Protein AF-A0A4U5LX31-F1 (afdb_monomer_lite)

Sequence (157 aa):
MHAGGFCPSDAVPIADVCCDRLRMCPWQRSDLYERFKREMSEDFIFRFDNNEELGIEAGYADLERRLNQNGKSLSNFGMALPTRSLEEITGDSEVINETEERRLGEEMSALLNSEQKLVVDEILEQLESGDTPQARCHFIDGLMGPEDPEKRSFTER

Foldseek 3Di:
DDDDDDDDPDDPDPLVVPCVPPVDRPPCPVVVVVVVLCVLLVVQCVVVVNPSVLSSLLSLLVVQVVQVVVVHGCVVVVDDHRPDHNCVSCPVVPPDPPVVVVVVVVVVLVVDDPVRNVVVVVVVVVVVVPPDPDDDDDDDDDDPDDPDPVPPDDDDD

pLDDT: mean 72.54, std 21.48, range [29.45, 96.75]

Secondary structure (DSSP, 8-state):
--------S----TTHHHHHHHS--TT-HHHHHHHHHHHHTHHHHHHTTT-HHHHHHHHHHHHHHHHHHTT--GGGGTPPPPSS-HHHHHGGGG---HHHHHHHHHHHHHT--HHHHHHHHHHHHHHHH---SS---------SSPPPGGG------

Structure (mmCIF, N/CA/C/O backbone):
data_AF-A0A4U5LX31-F1
#
_entry.id   AF-A0A4U5LX31-F1
#
loop_
_atom_site.group_PDB
_atom_site.id
_atom_site.type_symbol
_atom_site.label_atom_id
_atom_site.label_alt_id
_atom_site.label_comp_id
_atom_site.label_asym_id
_atom_site.label_entity_id
_atom_site.label_seq_id
_atom_site.pdbx_PDB_ins_code
_atom_site.Cartn_x
_atom_site.Cartn_y
_atom_site.Cartn_z
_atom_site.occupancy
_atom_site.B_iso_or_equiv
_atom_site.auth_seq_id
_atom_site.auth_comp_id
_atom_site.auth_asym_id
_atom_site.auth_atom_id
_atom_site.pdbx_PDB_model_num
ATOM 1 N N . MET A 1 1 ? -53.106 -28.215 -37.693 1.00 39.16 1 MET A N 1
ATOM 2 C CA . MET A 1 1 ? -52.322 -27.810 -36.510 1.00 39.16 1 MET A CA 1
ATOM 3 C C . MET A 1 1 ? -51.236 -26.853 -36.966 1.00 39.16 1 MET A C 1
ATOM 5 O O . MET A 1 1 ? -50.351 -27.301 -37.671 1.00 39.16 1 MET A O 1
ATOM 9 N N 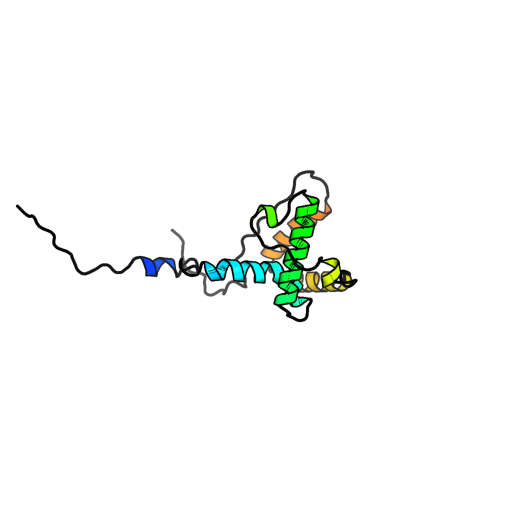. HIS A 1 2 ? -51.370 -25.566 -36.645 1.00 33.09 2 HIS A N 1
ATOM 10 C CA . HIS A 1 2 ? -50.318 -24.663 -36.150 1.00 33.09 2 HIS A CA 1
ATOM 11 C C . HIS A 1 2 ? -50.852 -23.225 -36.177 1.00 33.09 2 HIS A C 1
ATOM 13 O O . HIS A 1 2 ? -51.081 -22.640 -37.232 1.00 33.09 2 HIS A O 1
ATOM 19 N N . ALA A 1 3 ? -51.101 -22.718 -34.967 1.00 34.19 3 ALA A N 1
ATOM 20 C CA . ALA A 1 3 ? -51.071 -21.302 -34.620 1.00 34.19 3 ALA A CA 1
ATOM 21 C C . ALA A 1 3 ? -49.686 -20.740 -35.013 1.00 34.19 3 ALA A C 1
ATOM 23 O O . ALA A 1 3 ? -48.706 -21.475 -34.963 1.00 34.19 3 ALA A O 1
ATOM 24 N N . GLY A 1 4 ? -49.537 -19.522 -35.529 1.00 31.69 4 GLY A N 1
ATOM 25 C CA . GLY A 1 4 ? -49.918 -18.263 -34.894 1.00 31.69 4 GLY A CA 1
ATOM 26 C C . GLY A 1 4 ? -48.701 -17.740 -34.122 1.00 31.69 4 GLY A C 1
ATOM 27 O O . GLY A 1 4 ? -48.302 -18.358 -33.143 1.00 31.69 4 GLY A O 1
ATOM 28 N N . GLY A 1 5 ? -48.096 -16.638 -34.575 1.00 29.45 5 GLY A N 1
ATOM 29 C CA . GLY A 1 5 ? -46.928 -16.051 -33.911 1.00 29.45 5 GLY A CA 1
ATOM 30 C C . GLY A 1 5 ? -46.309 -14.890 -34.682 1.00 29.45 5 GLY A C 1
ATOM 31 O O . GLY A 1 5 ? -45.289 -15.043 -35.339 1.00 29.45 5 GLY A O 1
ATOM 32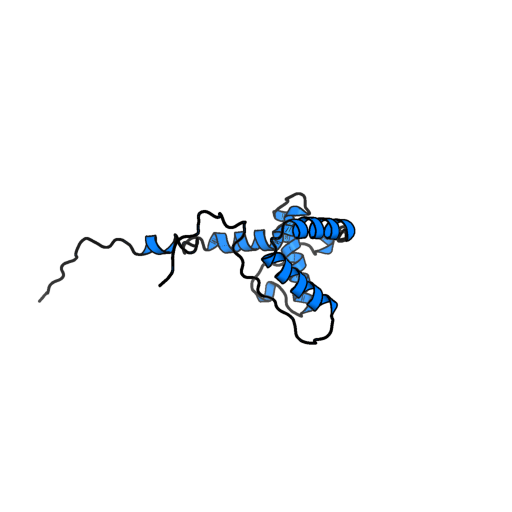 N N . PHE A 1 6 ? -46.980 -13.745 -34.619 1.00 33.84 6 PHE A N 1
ATOM 33 C CA . PHE A 1 6 ? -46.530 -12.424 -35.056 1.00 33.84 6 PHE A CA 1
ATOM 34 C C . PHE A 1 6 ? -45.294 -12.011 -34.224 1.00 33.84 6 PHE A C 1
ATOM 36 O O . PHE A 1 6 ? -45.401 -11.938 -33.002 1.00 33.84 6 PHE A O 1
ATOM 43 N N . CYS A 1 7 ? -44.145 -11.733 -34.846 1.00 31.78 7 CYS A N 1
ATOM 44 C CA . CYS A 1 7 ? -43.029 -11.047 -34.180 1.00 31.78 7 CYS A CA 1
ATOM 45 C C . CYS A 1 7 ? -43.071 -9.565 -34.572 1.00 31.78 7 CYS A C 1
ATOM 47 O O . CYS A 1 7 ? -42.863 -9.267 -35.750 1.00 31.78 7 CYS A O 1
ATOM 49 N N . PRO A 1 8 ? -43.340 -8.632 -33.642 1.00 37.81 8 PRO A N 1
ATOM 50 C CA . PRO A 1 8 ? -43.194 -7.217 -33.924 1.00 37.81 8 PRO A CA 1
ATOM 51 C C . PRO A 1 8 ? -41.704 -6.860 -33.937 1.00 37.81 8 PRO A C 1
ATOM 53 O O . PRO A 1 8 ? -40.958 -7.153 -33.001 1.00 37.81 8 PRO A O 1
ATOM 56 N N . SER A 1 9 ? -41.279 -6.243 -35.034 1.00 46.22 9 SER A N 1
ATOM 57 C CA . SER A 1 9 ? -40.098 -5.389 -35.091 1.00 46.22 9 SER A CA 1
ATOM 58 C C . SER A 1 9 ? -40.330 -4.239 -34.117 1.00 46.22 9 SER A C 1
ATOM 60 O O . SER A 1 9 ? -41.276 -3.499 -34.339 1.00 46.22 9 SER A O 1
ATOM 62 N N . ASP A 1 10 ? -39.582 -4.202 -33.013 1.00 41.62 10 ASP A N 1
ATOM 63 C CA . ASP A 1 10 ? -39.262 -3.032 -32.170 1.00 41.62 10 ASP A CA 1
ATOM 64 C C . ASP A 1 10 ? -38.866 -3.526 -30.770 1.00 41.62 10 ASP A C 1
ATOM 66 O O . ASP A 1 10 ? -39.629 -3.486 -29.807 1.00 41.62 10 ASP A O 1
ATOM 70 N N . ALA A 1 11 ? -37.638 -4.028 -30.659 1.00 36.84 11 ALA A N 1
ATOM 71 C CA . ALA A 1 11 ? -36.974 -4.209 -29.378 1.00 36.84 11 ALA A CA 1
ATOM 72 C C . ALA A 1 11 ? -35.673 -3.410 -29.429 1.00 36.84 11 ALA A C 1
ATOM 74 O O . ALA A 1 11 ? -34.634 -3.910 -29.856 1.00 36.84 11 ALA A O 1
ATOM 75 N N . VAL A 1 12 ? -35.748 -2.141 -29.025 1.00 44.25 12 VAL A N 1
ATOM 76 C CA . VAL A 1 12 ? -34.560 -1.403 -28.588 1.00 44.25 12 VAL A CA 1
ATOM 77 C C . VAL A 1 12 ? -33.981 -2.200 -27.416 1.00 44.25 12 VAL A C 1
ATOM 79 O O . VAL A 1 12 ? -34.715 -2.463 -26.456 1.00 44.25 12 VAL A O 1
ATOM 82 N N . PRO A 1 13 ? -32.725 -2.671 -27.476 1.00 38.88 13 PRO A N 1
ATOM 83 C CA . PRO A 1 13 ? -32.188 -3.471 -26.396 1.00 38.88 13 PRO A CA 1
ATOM 84 C C . PRO A 1 13 ? -32.053 -2.579 -25.160 1.00 38.88 13 PRO A C 1
ATOM 86 O O . PRO A 1 13 ? -31.338 -1.583 -25.156 1.00 38.88 13 PRO A O 1
ATOM 89 N N . ILE A 1 14 ? -32.711 -2.995 -24.078 1.00 42.09 14 ILE A N 1
ATOM 90 C CA . ILE A 1 14 ? -32.654 -2.415 -22.722 1.00 42.09 14 ILE A CA 1
ATOM 91 C C . ILE A 1 14 ? -31.203 -2.347 -22.176 1.00 42.09 14 ILE A C 1
ATOM 93 O O . ILE A 1 14 ? -30.949 -1.761 -21.128 1.00 42.09 14 ILE A O 1
ATOM 97 N N . ALA A 1 15 ? -30.228 -2.900 -22.903 1.00 40.16 15 ALA A N 1
ATOM 98 C CA . ALA A 1 15 ? -28.809 -2.862 -22.581 1.00 40.16 15 ALA A CA 1
ATOM 99 C C . ALA A 1 15 ? -28.195 -1.448 -22.594 1.00 40.16 15 ALA A C 1
ATOM 101 O O . ALA A 1 15 ? -27.259 -1.217 -21.832 1.00 40.16 15 ALA A O 1
ATOM 102 N N . ASP A 1 16 ? -28.724 -0.502 -23.379 1.00 37.94 16 ASP A N 1
ATOM 103 C CA . ASP A 1 16 ? -28.123 0.841 -23.480 1.00 37.94 16 ASP A CA 1
ATOM 104 C C . ASP A 1 16 ? -28.423 1.743 -22.273 1.00 37.94 16 ASP A C 1
ATOM 106 O O . ASP A 1 16 ? -27.647 2.638 -21.958 1.00 37.94 16 ASP A O 1
ATOM 110 N N . VAL A 1 17 ? -29.506 1.494 -21.530 1.00 43.25 17 VAL A N 1
ATOM 111 C CA . VAL A 1 17 ? -29.942 2.413 -20.458 1.00 43.25 17 VAL A CA 1
ATOM 112 C C . VAL A 1 17 ? -29.153 2.212 -19.154 1.00 43.25 17 VAL A C 1
ATOM 114 O O . VAL A 1 17 ? -29.119 3.096 -18.298 1.00 43.25 17 VAL A O 1
ATOM 117 N N . CYS A 1 18 ? -28.476 1.073 -18.981 1.00 37.50 18 CYS A N 1
ATOM 118 C CA . CYS A 1 18 ? -27.755 0.769 -17.741 1.00 37.50 18 CYS A CA 1
ATOM 119 C C . CYS A 1 18 ? -26.270 1.173 -17.739 1.00 37.50 18 CYS A C 1
ATOM 121 O O . CYS A 1 18 ? -25.712 1.308 -16.648 1.00 37.50 18 CYS A O 1
ATOM 123 N N . CYS A 1 19 ? -25.623 1.398 -18.892 1.00 42.78 19 CYS A N 1
ATOM 124 C CA . CYS A 1 19 ? -24.197 1.772 -18.897 1.00 42.78 19 CYS A CA 1
ATOM 125 C C . CYS A 1 19 ? -23.960 3.220 -18.408 1.00 42.78 19 CYS A C 1
ATOM 127 O O . CYS A 1 19 ? -22.909 3.490 -17.825 1.00 42.78 19 CYS A O 1
ATOM 129 N N . ASP A 1 20 ? -24.949 4.117 -18.513 1.00 41.72 20 ASP A N 1
ATOM 130 C CA . ASP A 1 20 ? -24.769 5.541 -18.182 1.00 41.72 20 ASP A CA 1
ATOM 131 C C . ASP A 1 20 ? -24.763 5.863 -16.679 1.00 41.72 20 ASP A C 1
ATOM 133 O O . ASP A 1 20 ? -24.202 6.880 -16.272 1.00 41.72 20 ASP A O 1
ATOM 137 N N . ARG A 1 21 ? -25.345 5.008 -15.823 1.00 42.53 21 ARG A N 1
ATOM 138 C CA . ARG A 1 21 ? -25.517 5.332 -14.390 1.00 42.53 21 ARG A CA 1
ATOM 139 C C . ARG A 1 21 ? -24.526 4.653 -13.443 1.00 42.53 21 ARG A C 1
ATOM 141 O O . ARG A 1 21 ? -24.418 5.078 -12.299 1.00 42.53 21 ARG A O 1
ATOM 148 N N . LEU A 1 22 ? -23.792 3.637 -13.905 1.00 43.53 22 LEU A N 1
ATOM 149 C CA . LEU A 1 22 ? -22.819 2.895 -13.085 1.00 43.53 22 LEU A CA 1
ATOM 150 C C . LEU A 1 22 ? -21.420 2.757 -13.712 1.00 43.53 22 LEU A C 1
ATOM 152 O O . LEU A 1 22 ? -20.566 2.128 -13.097 1.00 43.53 22 LEU A O 1
ATOM 156 N N . ARG A 1 23 ? -21.147 3.322 -14.903 1.00 45.12 23 ARG A N 1
ATOM 157 C CA . ARG A 1 23 ? -19.848 3.177 -15.612 1.00 45.12 23 ARG A CA 1
ATOM 158 C C . ARG A 1 23 ? -19.321 1.727 -15.664 1.00 45.12 23 ARG A C 1
ATOM 160 O O . ARG A 1 23 ? -18.115 1.495 -15.680 1.00 45.12 23 ARG A O 1
ATOM 167 N N . MET A 1 24 ? -20.206 0.736 -15.665 1.00 46.72 24 MET A N 1
ATOM 168 C CA . MET A 1 24 ? -19.833 -0.677 -15.618 1.00 46.72 24 MET A CA 1
ATOM 169 C C . MET A 1 24 ? -20.682 -1.422 -16.641 1.00 46.72 24 MET A C 1
ATOM 171 O O . MET A 1 24 ? -21.836 -1.759 -16.383 1.00 46.72 24 MET A O 1
ATOM 175 N N . CYS A 1 25 ? -20.112 -1.676 -17.819 1.00 47.00 25 CYS A N 1
ATOM 176 C CA . CYS A 1 25 ? -20.712 -2.601 -18.768 1.00 47.00 25 CYS A CA 1
ATOM 177 C C . CYS A 1 25 ? -20.243 -4.039 -18.410 1.00 47.00 25 CYS A C 1
ATOM 179 O O . CYS A 1 25 ? -19.049 -4.271 -18.205 1.00 47.00 25 CYS A O 1
ATOM 181 N N . PRO A 1 26 ? -21.146 -5.037 -18.340 1.00 49.12 26 PRO A N 1
ATOM 182 C CA . PRO A 1 26 ? -20.887 -6.370 -17.761 1.00 49.12 26 PRO A CA 1
ATOM 183 C C . PRO A 1 26 ? -19.889 -7.262 -18.535 1.00 49.12 26 PRO A C 1
ATOM 185 O O . PRO A 1 26 ? -19.628 -8.403 -18.138 1.00 49.12 26 PRO A O 1
ATOM 188 N N . TRP A 1 27 ? -19.315 -6.755 -19.629 1.00 46.34 27 TRP A N 1
ATOM 189 C CA . TRP A 1 27 ? -18.354 -7.455 -20.485 1.00 46.34 27 TRP A CA 1
ATOM 190 C C . TRP A 1 27 ? -16.877 -7.118 -20.193 1.00 46.34 27 TRP A C 1
ATOM 192 O O . TRP A 1 27 ? -16.010 -7.807 -20.716 1.00 46.34 27 TRP A O 1
ATOM 202 N N . GLN A 1 28 ? -16.563 -6.172 -19.296 1.00 56.09 28 GLN A N 1
ATOM 203 C CA . GLN A 1 28 ? -15.180 -5.847 -18.874 1.00 56.09 28 GLN A CA 1
ATOM 204 C C . GLN A 1 28 ? -14.740 -6.590 -17.597 1.00 56.09 28 GLN A C 1
ATOM 206 O O . GLN A 1 28 ? -14.162 -6.019 -16.676 1.00 56.09 28 GLN A O 1
ATOM 211 N N . ARG A 1 29 ? -15.038 -7.892 -17.502 1.00 53.97 29 ARG A N 1
ATOM 212 C CA . ARG A 1 29 ? -14.681 -8.701 -16.318 1.00 53.97 29 ARG A CA 1
ATOM 213 C C . ARG A 1 29 ? -13.185 -9.010 -16.208 1.00 53.97 29 ARG A C 1
ATOM 215 O O . ARG A 1 29 ? -12.698 -9.144 -15.092 1.00 53.97 29 ARG A O 1
ATOM 222 N N . SER A 1 30 ? -12.469 -9.122 -17.330 1.00 59.59 30 SER A N 1
ATOM 223 C CA . SER A 1 30 ? -11.008 -9.308 -17.336 1.00 59.59 30 SER A CA 1
ATOM 224 C C . SER A 1 30 ? -10.284 -8.093 -16.762 1.00 59.59 30 SER A C 1
ATOM 226 O O . SER A 1 30 ? -9.350 -8.237 -15.979 1.00 59.59 30 SER A O 1
ATOM 228 N N . ASP A 1 31 ? -10.773 -6.902 -17.097 1.00 75.50 31 ASP A N 1
ATOM 229 C CA . ASP A 1 31 ? -10.124 -5.640 -16.748 1.00 75.50 31 ASP A CA 1
ATOM 230 C C . ASP A 1 31 ? -10.281 -5.322 -15.259 1.00 75.50 31 ASP A C 1
ATOM 232 O O . ASP A 1 31 ? -9.480 -4.587 -14.696 1.00 75.50 31 ASP A O 1
ATOM 236 N N . LEU A 1 32 ? -11.292 -5.899 -14.603 1.00 80.25 32 LEU A N 1
ATOM 237 C CA . LEU A 1 32 ? -11.570 -5.692 -13.184 1.00 80.25 32 LEU A CA 1
ATOM 238 C C . LEU A 1 32 ? -10.448 -6.231 -12.294 1.00 80.25 32 LEU A C 1
ATOM 240 O O . LEU A 1 32 ? -10.038 -5.552 -11.359 1.00 80.25 32 LEU A O 1
ATOM 244 N N . TYR A 1 33 ? -9.933 -7.426 -12.594 1.00 81.38 33 TYR A N 1
ATOM 245 C CA . TYR A 1 33 ? -8.845 -8.013 -11.813 1.00 81.38 33 TYR A CA 1
ATOM 246 C C . TYR A 1 33 ? -7.513 -7.302 -12.068 1.00 81.38 33 TYR A C 1
ATOM 248 O O . TYR A 1 33 ? -6.778 -7.020 -11.126 1.00 81.38 33 TYR A O 1
ATOM 256 N N . GLU A 1 34 ? -7.223 -6.950 -13.322 1.00 84.06 34 GLU A N 1
ATOM 257 C CA . GLU A 1 34 ? -6.029 -6.166 -13.663 1.00 84.06 34 GLU A CA 1
ATOM 258 C C . GLU A 1 34 ? -6.057 -4.782 -13.013 1.00 84.06 34 GLU A C 1
ATOM 260 O O . GLU A 1 34 ? -5.080 -4.347 -12.406 1.00 84.06 34 GLU A O 1
ATOM 265 N N . ARG A 1 35 ? -7.216 -4.122 -13.048 1.00 86.25 35 ARG A N 1
ATOM 266 C CA . ARG A 1 35 ? -7.425 -2.843 -12.379 1.00 86.25 35 ARG A CA 1
ATOM 267 C C . ARG A 1 35 ? -7.290 -2.964 -10.866 1.00 86.25 35 ARG A C 1
ATOM 269 O O . ARG A 1 35 ? -6.599 -2.147 -10.275 1.00 86.25 35 ARG A O 1
ATOM 276 N N . PHE A 1 36 ? -7.881 -3.996 -10.265 1.00 86.00 36 PHE A N 1
ATOM 277 C CA . PHE A 1 36 ? -7.733 -4.272 -8.838 1.00 86.00 36 PHE A CA 1
ATOM 278 C C . PHE A 1 36 ? -6.261 -4.433 -8.443 1.00 86.00 36 PHE A C 1
ATOM 280 O O . PHE A 1 36 ? -5.829 -3.807 -7.481 1.00 86.00 36 PHE A O 1
ATOM 287 N N . LYS A 1 37 ? -5.478 -5.222 -9.196 1.00 88.06 37 LYS A N 1
ATOM 288 C CA . LYS A 1 37 ? -4.039 -5.386 -8.936 1.00 88.06 37 LYS A CA 1
ATOM 289 C C . LYS A 1 37 ? -3.313 -4.048 -8.969 1.00 88.06 37 LYS A C 1
ATOM 291 O O . LYS A 1 37 ? -2.538 -3.766 -8.063 1.00 88.06 37 LYS A O 1
ATOM 296 N N . ARG A 1 38 ? -3.580 -3.235 -9.994 1.00 89.06 38 ARG A N 1
ATOM 297 C CA . ARG A 1 38 ? -2.933 -1.933 -10.156 1.00 89.06 38 ARG A CA 1
ATOM 298 C C . ARG A 1 38 ? -3.301 -0.965 -9.035 1.00 89.06 38 ARG A C 1
ATOM 300 O O . ARG A 1 38 ? -2.413 -0.341 -8.477 1.00 89.06 38 ARG A O 1
ATOM 307 N N . GLU A 1 39 ? -4.587 -0.855 -8.706 1.00 89.69 39 GLU A N 1
ATOM 308 C CA . GLU A 1 39 ? -5.087 0.059 -7.667 1.00 89.69 39 GLU A CA 1
ATOM 309 C C . GLU A 1 39 ? -4.608 -0.361 -6.271 1.00 89.69 39 GLU A C 1
ATOM 311 O O . GLU A 1 39 ? -4.142 0.470 -5.505 1.00 89.69 39 GLU A O 1
ATOM 316 N N . MET A 1 40 ? -4.629 -1.657 -5.948 1.00 89.69 40 MET A N 1
ATOM 317 C CA . MET A 1 40 ? -4.124 -2.154 -4.662 1.00 89.69 40 MET A CA 1
ATOM 318 C C . MET A 1 40 ? -2.603 -1.956 -4.511 1.00 89.69 40 MET A C 1
ATOM 320 O O . MET A 1 40 ? -2.108 -1.812 -3.395 1.00 89.69 40 MET A O 1
ATOM 324 N N . SER A 1 41 ? -1.860 -1.938 -5.618 1.00 93.00 41 SER A N 1
ATOM 325 C CA . SER A 1 41 ? -0.407 -1.744 -5.627 1.00 93.00 41 SER A CA 1
ATOM 326 C C . SER A 1 41 ? 0.039 -0.312 -5.923 1.00 93.00 41 SER A C 1
ATOM 328 O O . SER A 1 41 ? 1.242 -0.092 -6.038 1.00 93.00 41 SER A O 1
ATOM 330 N N . GLU A 1 42 ? -0.875 0.654 -6.049 1.00 90.88 42 GLU A N 1
ATOM 331 C CA . GLU A 1 42 ? -0.576 2.017 -6.516 1.00 90.88 42 GLU A CA 1
ATOM 332 C C . GLU A 1 42 ? 0.576 2.672 -5.738 1.00 90.88 42 GLU A C 1
ATOM 334 O O . GLU A 1 42 ? 1.535 3.148 -6.348 1.00 90.88 42 GLU A O 1
ATOM 339 N N . ASP A 1 43 ? 0.547 2.590 -4.407 1.00 86.94 43 ASP A N 1
ATOM 340 C CA . ASP A 1 43 ? 1.591 3.151 -3.544 1.00 86.94 43 ASP A CA 1
ATOM 341 C C . ASP A 1 43 ? 2.968 2.536 -3.817 1.00 86.94 43 ASP A C 1
ATOM 343 O O . ASP A 1 43 ? 3.982 3.235 -3.855 1.00 86.94 43 ASP A O 1
ATOM 347 N N . PHE A 1 44 ? 3.027 1.219 -4.030 1.00 90.62 44 PHE A N 1
ATOM 348 C CA . PHE A 1 44 ? 4.279 0.540 -4.352 1.00 90.62 44 PHE A CA 1
ATOM 349 C C . PHE A 1 44 ? 4.764 0.911 -5.751 1.00 90.62 44 PHE A C 1
ATOM 351 O O . PHE A 1 44 ? 5.949 1.177 -5.931 1.00 90.62 44 PHE A O 1
ATOM 358 N N . ILE A 1 45 ? 3.860 0.978 -6.731 1.00 91.19 45 ILE A N 1
ATOM 359 C CA . ILE A 1 45 ? 4.187 1.392 -8.100 1.00 91.19 45 ILE A CA 1
ATOM 360 C C . ILE A 1 45 ? 4.812 2.786 -8.072 1.00 91.19 45 ILE A C 1
ATOM 362 O O . ILE A 1 45 ? 5.888 2.984 -8.635 1.00 91.19 45 ILE A O 1
ATOM 366 N N . PHE A 1 46 ? 4.188 3.725 -7.362 1.00 87.31 46 PHE A N 1
ATOM 367 C CA . PHE A 1 46 ? 4.700 5.082 -7.219 1.00 87.31 46 PHE A CA 1
ATOM 368 C C . PHE A 1 46 ? 6.080 5.114 -6.545 1.00 87.31 46 PHE A C 1
ATOM 370 O O . PHE A 1 46 ? 6.991 5.771 -7.046 1.00 87.31 46 PHE A O 1
ATOM 377 N N . ARG A 1 47 ? 6.271 4.352 -5.458 1.00 84.19 47 ARG A N 1
ATOM 378 C CA . ARG A 1 47 ? 7.553 4.264 -4.732 1.00 84.19 47 ARG A CA 1
ATOM 379 C C . ARG A 1 47 ? 8.699 3.689 -5.562 1.00 84.19 47 ARG A C 1
ATOM 381 O O . ARG A 1 47 ? 9.848 4.039 -5.317 1.00 84.19 47 ARG A O 1
ATOM 388 N N . PHE A 1 48 ? 8.405 2.827 -6.529 1.00 86.62 48 PHE A N 1
ATOM 389 C CA . PHE A 1 48 ? 9.400 2.239 -7.426 1.00 86.62 48 PHE A CA 1
ATOM 390 C C . PHE A 1 48 ? 9.503 2.985 -8.762 1.00 86.62 48 PHE A C 1
ATOM 392 O O . PHE A 1 48 ? 9.643 2.355 -9.809 1.00 86.62 48 PHE A O 1
ATOM 399 N N . ASP A 1 49 ? 9.406 4.318 -8.746 1.00 87.44 49 ASP A N 1
ATOM 400 C CA . ASP A 1 49 ? 9.506 5.175 -9.936 1.00 87.44 49 ASP A CA 1
ATOM 401 C C . ASP A 1 49 ? 8.508 4.797 -11.049 1.00 87.44 49 ASP A C 1
ATOM 403 O O . ASP A 1 49 ? 8.819 4.831 -12.242 1.00 87.44 49 ASP A O 1
ATOM 407 N N . ASN A 1 50 ? 7.277 4.447 -10.664 1.00 88.19 50 ASN A N 1
ATOM 408 C CA . ASN A 1 50 ? 6.215 3.949 -11.547 1.00 88.19 50 ASN A CA 1
ATOM 409 C C . ASN A 1 50 ? 6.516 2.594 -12.216 1.00 88.19 50 ASN A C 1
ATOM 411 O O . ASN A 1 50 ? 5.973 2.285 -13.280 1.00 88.19 50 ASN A O 1
ATOM 415 N N . ASN A 1 51 ? 7.353 1.754 -11.602 1.00 91.69 51 ASN A N 1
ATOM 416 C CA . ASN A 1 51 ? 7.560 0.378 -12.046 1.00 91.69 51 ASN A CA 1
ATOM 417 C C . ASN A 1 51 ? 6.369 -0.509 -11.645 1.00 91.69 51 ASN A C 1
ATOM 419 O O . ASN A 1 51 ? 6.277 -0.987 -10.513 1.00 91.69 51 ASN A O 1
ATOM 423 N N . GLU A 1 52 ? 5.460 -0.733 -12.595 1.00 93.19 52 GLU A N 1
ATOM 424 C CA . GLU A 1 52 ? 4.226 -1.493 -12.375 1.00 93.19 52 GLU A CA 1
ATOM 425 C C . GLU A 1 52 ? 4.483 -2.956 -11.983 1.00 93.19 52 GLU A C 1
ATOM 427 O O . GLU A 1 52 ? 3.866 -3.456 -11.047 1.00 93.19 52 GLU A O 1
ATOM 432 N N . GLU A 1 53 ? 5.425 -3.634 -12.641 1.00 92.38 53 GLU A N 1
ATOM 433 C CA . GLU A 1 53 ? 5.747 -5.038 -12.357 1.00 92.38 53 GLU A CA 1
ATOM 434 C C . GLU A 1 53 ? 6.279 -5.207 -10.929 1.00 92.38 53 GLU A C 1
ATOM 436 O O . GLU A 1 53 ? 5.773 -6.030 -10.162 1.00 92.38 53 GLU A O 1
ATOM 441 N N . LEU A 1 54 ? 7.252 -4.374 -10.548 1.00 91.62 54 LEU A N 1
ATOM 442 C CA . LEU A 1 54 ? 7.850 -4.409 -9.216 1.00 91.62 54 LEU A CA 1
ATOM 443 C C . LEU A 1 54 ? 6.849 -3.991 -8.130 1.00 91.62 54 LEU A C 1
ATOM 445 O O . LEU A 1 54 ? 6.810 -4.603 -7.063 1.00 91.62 54 LEU A O 1
ATOM 449 N N . GLY A 1 55 ? 6.015 -2.984 -8.407 1.00 92.88 55 GLY A N 1
ATOM 450 C CA . GLY A 1 55 ? 4.988 -2.517 -7.479 1.00 92.88 55 GLY A CA 1
ATOM 451 C C . GLY A 1 55 ? 3.867 -3.535 -7.257 1.00 92.88 55 GLY A C 1
ATOM 452 O O . GLY A 1 55 ? 3.422 -3.734 -6.124 1.00 92.88 55 GLY A O 1
ATOM 453 N N . ILE A 1 56 ? 3.445 -4.238 -8.312 1.00 93.69 56 ILE A N 1
ATOM 454 C CA . ILE A 1 56 ? 2.479 -5.337 -8.195 1.00 93.69 56 ILE A CA 1
ATOM 455 C C . ILE A 1 56 ? 3.066 -6.479 -7.368 1.00 93.69 56 ILE A C 1
ATOM 457 O O . ILE A 1 56 ? 2.408 -6.956 -6.442 1.00 93.69 56 ILE A O 1
ATOM 461 N N . GLU A 1 57 ? 4.307 -6.889 -7.640 1.00 93.62 57 GLU A N 1
ATOM 462 C CA . GLU A 1 57 ? 4.954 -7.951 -6.867 1.00 93.62 57 GLU A CA 1
ATOM 463 C C . GLU A 1 57 ? 5.096 -7.577 -5.383 1.00 93.62 57 GLU A C 1
ATOM 465 O O . GLU A 1 57 ? 4.764 -8.388 -4.518 1.00 93.62 57 GLU A O 1
ATOM 470 N N . ALA A 1 58 ? 5.495 -6.337 -5.081 1.00 92.44 58 ALA A N 1
ATOM 471 C CA . ALA A 1 58 ? 5.593 -5.837 -3.710 1.00 92.44 58 ALA A CA 1
ATOM 472 C C . ALA A 1 58 ? 4.238 -5.824 -2.987 1.00 92.44 58 ALA A C 1
ATOM 474 O O . ALA A 1 58 ? 4.150 -6.255 -1.839 1.00 92.44 58 ALA A O 1
ATOM 475 N N . GLY A 1 59 ? 3.166 -5.397 -3.664 1.00 92.62 59 GLY A N 1
ATOM 476 C CA . GLY A 1 59 ? 1.816 -5.424 -3.096 1.00 92.62 59 GLY A CA 1
ATOM 477 C C . GLY A 1 59 ? 1.351 -6.842 -2.755 1.00 92.62 59 GLY A C 1
ATOM 478 O O . GLY A 1 59 ? 0.802 -7.079 -1.679 1.00 92.62 59 GLY A O 1
ATOM 479 N N . TYR A 1 60 ? 1.638 -7.814 -3.625 1.00 93.88 60 TYR A N 1
ATOM 480 C CA . TYR A 1 60 ? 1.351 -9.225 -3.346 1.00 93.88 60 TYR A CA 1
ATOM 481 C C . TYR A 1 60 ? 2.216 -9.783 -2.209 1.00 93.88 60 TYR A C 1
ATOM 483 O O . TYR A 1 60 ? 1.715 -10.555 -1.389 1.00 93.88 60 TYR A O 1
ATOM 491 N N . ALA A 1 61 ? 3.484 -9.377 -2.120 1.00 93.94 61 ALA A N 1
ATOM 492 C CA . ALA A 1 61 ? 4.374 -9.755 -1.026 1.00 93.94 61 ALA A CA 1
ATOM 493 C C . ALA A 1 61 ? 3.913 -9.203 0.332 1.00 93.94 61 ALA A C 1
ATOM 495 O O . ALA A 1 61 ? 3.894 -9.947 1.316 1.00 93.94 61 ALA A O 1
ATOM 496 N N . ASP A 1 62 ? 3.463 -7.946 0.392 1.00 92.69 62 ASP A N 1
ATOM 497 C CA . ASP A 1 62 ? 2.881 -7.374 1.612 1.00 92.69 62 ASP A CA 1
ATOM 498 C C . ASP A 1 62 ? 1.567 -8.071 1.999 1.00 92.69 62 ASP A C 1
ATOM 500 O O . ASP A 1 62 ? 1.350 -8.397 3.170 1.00 92.69 62 ASP A O 1
ATOM 504 N N . LEU A 1 63 ? 0.709 -8.373 1.019 1.00 93.00 63 LEU A N 1
ATOM 505 C CA . LEU A 1 63 ? -0.539 -9.093 1.264 1.00 93.00 63 LEU A CA 1
ATOM 506 C C . LEU A 1 63 ? -0.283 -10.506 1.815 1.00 93.00 63 LEU A C 1
ATOM 508 O O . LEU A 1 63 ? -0.905 -10.898 2.804 1.00 93.00 63 LEU A O 1
ATOM 512 N N . GLU A 1 64 ? 0.662 -11.250 1.235 1.00 94.94 64 GLU A N 1
ATOM 513 C CA . GLU A 1 64 ? 1.074 -12.568 1.735 1.00 94.94 64 GLU A CA 1
ATOM 514 C C . GLU A 1 64 ? 1.643 -12.476 3.157 1.00 94.94 64 GLU A C 1
ATOM 516 O O . GLU A 1 64 ? 1.284 -13.279 4.020 1.00 94.94 64 GLU A O 1
ATOM 521 N N . ARG A 1 65 ? 2.472 -11.463 3.447 1.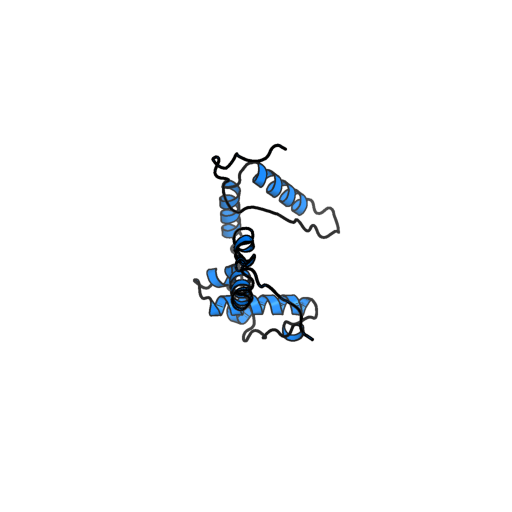00 92.75 65 ARG A N 1
ATOM 522 C CA . ARG A 1 65 ? 3.009 -11.212 4.794 1.00 92.75 65 ARG A CA 1
ATOM 523 C C . ARG A 1 65 ? 1.888 -11.015 5.820 1.00 92.75 65 ARG A C 1
ATOM 525 O O . ARG A 1 65 ? 1.893 -11.665 6.868 1.00 92.75 65 ARG A O 1
ATOM 532 N N . ARG A 1 66 ? 0.899 -10.166 5.518 1.00 92.25 66 ARG A N 1
ATOM 533 C CA . ARG A 1 66 ? -0.245 -9.881 6.411 1.00 92.25 66 ARG A CA 1
ATOM 534 C C . ARG A 1 66 ? -1.175 -11.080 6.581 1.00 92.25 66 ARG A C 1
ATOM 536 O O . ARG A 1 66 ? -1.683 -11.323 7.677 1.00 92.25 66 ARG A O 1
ATOM 543 N N . LEU A 1 67 ? -1.400 -11.851 5.519 1.00 93.88 67 LEU A N 1
ATOM 544 C CA . LEU A 1 67 ? -2.177 -13.087 5.605 1.00 93.88 67 LEU A CA 1
ATOM 545 C C . LEU A 1 67 ? -1.473 -14.112 6.497 1.00 93.88 67 LEU A C 1
ATOM 547 O O . LEU A 1 67 ? -2.122 -14.697 7.369 1.00 93.88 67 LEU A O 1
ATOM 551 N N . ASN A 1 68 ? -0.153 -14.264 6.355 1.00 94.31 68 ASN A N 1
ATOM 552 C CA . ASN A 1 68 ? 0.630 -15.211 7.147 1.00 94.31 68 ASN A CA 1
ATOM 553 C C . ASN A 1 68 ? 0.605 -14.881 8.644 1.00 94.31 68 ASN A C 1
ATOM 555 O O . ASN A 1 68 ? 0.488 -15.791 9.466 1.00 94.31 68 ASN A O 1
ATOM 559 N N . GLN A 1 69 ? 0.591 -13.595 9.015 1.00 92.88 69 GLN A N 1
ATOM 560 C CA . GLN A 1 69 ? 0.383 -13.158 10.407 1.00 92.88 69 GLN A CA 1
ATOM 561 C C . GLN A 1 69 ? -0.955 -13.640 10.997 1.00 92.88 69 GLN A C 1
ATOM 563 O O . GLN A 1 69 ? -1.078 -13.803 12.208 1.00 92.88 69 GLN A O 1
ATOM 568 N N . ASN A 1 70 ? -1.943 -13.915 10.143 1.00 92.56 70 ASN A N 1
ATOM 569 C CA . ASN A 1 70 ? -3.264 -14.422 10.510 1.00 92.56 70 ASN A CA 1
ATOM 570 C C . ASN A 1 70 ? -3.430 -15.929 10.217 1.00 92.56 70 ASN A C 1
ATOM 572 O O . ASN A 1 70 ? -4.551 -16.445 10.222 1.00 92.56 70 ASN A O 1
ATOM 576 N N . GLY A 1 71 ? -2.336 -16.651 9.941 1.00 94.81 71 GLY A N 1
ATOM 577 C CA . GLY A 1 71 ? -2.359 -18.084 9.629 1.00 94.81 71 GLY A CA 1
ATOM 578 C C . GLY A 1 71 ? -3.042 -18.421 8.297 1.00 94.81 71 GLY A C 1
ATOM 579 O O . GLY A 1 71 ? -3.600 -19.511 8.146 1.00 94.81 71 GLY A O 1
ATOM 580 N N . LYS A 1 72 ? -3.054 -17.476 7.353 1.00 96.75 72 LYS A N 1
ATOM 581 C CA . LYS A 1 72 ? -3.578 -17.620 5.987 1.00 96.75 72 LYS A CA 1
ATOM 582 C C . LYS A 1 72 ? -2.468 -17.362 4.969 1.00 96.75 72 LYS A C 1
ATOM 584 O O . LYS A 1 72 ? -1.460 -16.763 5.294 1.00 96.75 72 LYS A O 1
ATOM 589 N N . SER A 1 73 ? -2.688 -17.767 3.729 1.00 95.81 73 SER A N 1
ATOM 590 C CA . SER A 1 73 ? -1.810 -17.512 2.585 1.00 95.81 73 SER A CA 1
ATOM 591 C C . SER A 1 73 ? -2.667 -17.237 1.350 1.00 95.81 73 SER A C 1
ATOM 593 O O . SER A 1 73 ? -3.795 -17.728 1.245 1.00 95.81 73 SER A O 1
ATOM 595 N N . LEU A 1 74 ? -2.140 -16.490 0.385 1.00 93.25 74 LEU A N 1
ATOM 596 C CA . LEU A 1 74 ? -2.743 -16.250 -0.928 1.00 93.25 74 LEU A CA 1
ATOM 597 C C . LEU A 1 74 ? -3.131 -17.554 -1.633 1.00 93.25 74 LEU A C 1
ATOM 599 O O . LEU A 1 74 ? -4.186 -17.642 -2.267 1.00 93.25 74 LEU A O 1
ATOM 603 N N . SER A 1 75 ? -2.326 -18.600 -1.445 1.00 94.44 75 SER A N 1
ATOM 604 C CA . SER A 1 75 ? -2.598 -19.937 -1.975 1.00 94.44 75 SER A CA 1
ATOM 605 C C . SER A 1 75 ? -3.931 -20.521 -1.481 1.00 94.44 75 SER A C 1
ATOM 607 O O . SER A 1 75 ? -4.596 -21.241 -2.226 1.00 94.44 75 SER A O 1
ATOM 609 N N . ASN A 1 76 ? -4.392 -20.160 -0.273 1.00 94.88 76 ASN A N 1
ATOM 610 C CA . ASN A 1 76 ? -5.701 -20.579 0.243 1.00 94.88 76 ASN A CA 1
ATOM 611 C C . ASN A 1 76 ? -6.877 -20.011 -0.566 1.00 94.88 76 ASN A C 1
ATOM 613 O O . ASN A 1 76 ? -7.985 -20.534 -0.467 1.00 94.88 76 ASN A O 1
ATOM 617 N N . PHE A 1 77 ? -6.638 -18.965 -1.357 1.00 91.31 77 PHE A N 1
ATOM 618 C CA . PHE A 1 77 ? -7.629 -18.286 -2.188 1.00 91.31 77 PHE A CA 1
ATOM 619 C C . PHE A 1 77 ? -7.411 -18.535 -3.690 1.00 91.31 77 PHE A C 1
ATOM 621 O O . PHE A 1 77 ? -8.059 -17.897 -4.515 1.00 91.31 77 PHE A O 1
ATOM 628 N N . GLY A 1 78 ? -6.508 -19.452 -4.060 1.00 89.69 78 GLY A N 1
ATOM 629 C CA . GLY A 1 78 ? -6.186 -19.745 -5.460 1.00 89.69 78 GLY A CA 1
ATOM 630 C C . GLY A 1 78 ? -5.402 -18.635 -6.165 1.00 89.69 78 GLY A C 1
ATOM 631 O O . GLY A 1 78 ? -5.391 -18.589 -7.393 1.00 89.69 78 GLY A O 1
ATOM 632 N N . MET A 1 79 ? -4.766 -17.740 -5.405 1.00 88.06 79 MET A N 1
ATOM 633 C CA . MET A 1 79 ? -3.919 -16.676 -5.940 1.00 88.06 79 MET A CA 1
ATOM 634 C C . MET A 1 79 ? -2.463 -17.137 -6.060 1.00 88.06 79 MET A C 1
ATOM 636 O O . MET A 1 79 ? -2.011 -18.019 -5.326 1.00 88.06 79 MET A O 1
ATOM 640 N N . ALA A 1 80 ? -1.733 -16.537 -7.004 1.00 87.69 80 ALA A N 1
ATOM 641 C CA . ALA A 1 80 ? -0.305 -16.778 -7.162 1.00 87.69 80 ALA A CA 1
ATOM 642 C C . ALA A 1 80 ? 0.468 -16.233 -5.955 1.00 87.69 80 ALA A C 1
ATOM 644 O O . ALA A 1 80 ? 0.138 -15.171 -5.425 1.00 87.69 80 ALA A O 1
ATOM 645 N N . LEU A 1 81 ? 1.499 -16.967 -5.538 1.00 92.12 81 LEU A N 1
ATOM 646 C CA . LEU A 1 81 ? 2.422 -16.504 -4.510 1.00 92.12 81 LEU A CA 1
ATOM 647 C C . LEU A 1 81 ? 3.440 -15.530 -5.123 1.00 92.12 81 LEU A C 1
ATOM 649 O O . LEU A 1 81 ? 3.841 -15.729 -6.274 1.00 92.12 81 LEU A O 1
ATOM 653 N N . PRO A 1 82 ? 3.863 -14.501 -4.374 1.00 91.94 82 PRO A N 1
ATOM 654 C CA . PRO A 1 82 ? 4.940 -13.612 -4.793 1.00 91.94 82 PRO A CA 1
ATOM 655 C C . PRO A 1 82 ? 6.247 -14.402 -4.968 1.00 91.94 82 PRO A C 1
ATOM 657 O O . PRO A 1 82 ? 6.485 -15.388 -4.267 1.00 91.94 82 PRO A O 1
ATOM 660 N N . THR A 1 83 ? 7.089 -13.979 -5.916 1.00 92.50 83 THR A N 1
ATOM 661 C CA . THR A 1 83 ? 8.371 -14.659 -6.188 1.00 92.50 83 THR A CA 1
ATOM 662 C C . THR A 1 83 ? 9.429 -14.273 -5.158 1.00 92.50 83 THR A C 1
ATOM 664 O O . THR A 1 83 ? 10.249 -15.109 -4.780 1.00 92.50 83 THR A O 1
ATOM 667 N N . ARG A 1 84 ? 9.389 -13.021 -4.698 1.00 92.00 84 ARG A N 1
ATOM 668 C CA . ARG A 1 84 ? 10.283 -12.453 -3.688 1.00 92.00 84 ARG A CA 1
ATOM 669 C C . ARG A 1 84 ? 9.516 -12.047 -2.434 1.00 92.00 84 ARG A C 1
ATOM 671 O O . ARG A 1 84 ? 8.324 -11.736 -2.505 1.00 92.00 84 ARG A O 1
ATOM 678 N N . SER A 1 85 ? 10.189 -12.047 -1.286 1.00 89.00 85 SER A N 1
ATOM 679 C CA . SER A 1 85 ? 9.619 -11.484 -0.057 1.00 89.00 85 SER A CA 1
ATOM 680 C C . SER A 1 85 ? 9.537 -9.957 -0.150 1.00 89.00 85 SER A C 1
ATOM 682 O O . SER A 1 85 ? 10.196 -9.338 -0.989 1.00 89.00 85 SER A O 1
ATOM 684 N N . LEU A 1 86 ? 8.734 -9.328 0.714 1.00 88.31 86 LEU A N 1
ATOM 685 C CA . LEU A 1 86 ? 8.619 -7.869 0.717 1.00 88.31 86 LEU A CA 1
ATOM 686 C C . LEU A 1 86 ? 9.980 -7.226 1.005 1.00 88.31 86 LEU A C 1
ATOM 688 O O . LEU A 1 86 ? 10.382 -6.311 0.299 1.00 88.31 86 LEU A O 1
ATOM 692 N N . GLU A 1 87 ? 10.714 -7.776 1.971 1.00 87.94 87 GLU A N 1
ATOM 693 C CA . GLU A 1 87 ? 12.031 -7.307 2.404 1.00 87.94 87 GLU A CA 1
ATOM 694 C C . GLU A 1 87 ? 13.078 -7.418 1.284 1.00 87.94 87 GLU A C 1
ATOM 696 O O . GLU A 1 87 ? 13.940 -6.554 1.154 1.00 87.94 87 GLU A O 1
ATOM 701 N N . GLU A 1 88 ? 12.993 -8.447 0.435 1.00 87.69 88 GLU A N 1
ATOM 702 C CA . GLU A 1 88 ? 13.863 -8.589 -0.741 1.00 87.69 88 GLU A CA 1
ATOM 703 C C . GLU A 1 88 ? 13.569 -7.542 -1.824 1.00 87.69 88 GLU A C 1
ATOM 705 O O . GLU A 1 88 ? 14.468 -7.161 -2.575 1.00 87.69 88 GLU A O 1
ATOM 710 N N . ILE A 1 89 ? 12.315 -7.093 -1.929 1.00 87.69 89 ILE A N 1
ATOM 711 C CA . ILE A 1 89 ? 11.881 -6.116 -2.933 1.00 87.69 89 ILE A CA 1
ATOM 712 C C . ILE A 1 89 ? 12.159 -4.687 -2.459 1.00 87.69 89 ILE A C 1
ATOM 714 O O . ILE A 1 89 ? 12.684 -3.876 -3.220 1.00 87.69 89 ILE A O 1
ATOM 718 N N . THR A 1 90 ? 11.814 -4.371 -1.211 1.00 83.81 90 THR A N 1
ATOM 719 C CA . THR A 1 90 ? 11.967 -3.025 -0.644 1.00 83.81 90 THR A CA 1
ATOM 720 C C . THR A 1 90 ? 13.368 -2.771 -0.095 1.00 83.81 90 THR A C 1
ATOM 722 O O . THR A 1 90 ? 13.766 -1.614 0.040 1.00 83.81 90 THR A O 1
ATOM 725 N N . GLY A 1 91 ? 14.122 -3.820 0.247 1.00 80.31 91 GLY A N 1
ATOM 726 C CA . GLY A 1 91 ? 15.367 -3.690 1.004 1.00 80.31 91 GLY A CA 1
ATOM 727 C C . GLY A 1 91 ? 15.151 -2.923 2.313 1.00 80.31 91 GLY A C 1
ATOM 728 O O . GLY A 1 91 ? 14.076 -2.982 2.910 1.00 80.31 91 GLY A O 1
ATOM 729 N N . ASP A 1 92 ? 16.145 -2.119 2.703 1.00 61.91 92 ASP A N 1
ATOM 730 C CA . ASP A 1 92 ? 16.085 -1.225 3.874 1.00 61.91 92 ASP A CA 1
ATOM 731 C C . ASP A 1 92 ? 15.234 0.045 3.631 1.00 61.91 92 ASP A C 1
ATOM 733 O O . ASP A 1 92 ? 15.187 0.943 4.472 1.00 61.91 92 ASP A O 1
ATOM 737 N N . SER A 1 93 ? 14.557 0.159 2.480 1.00 60.38 93 SER A N 1
ATOM 738 C CA . SER A 1 93 ? 13.793 1.353 2.090 1.00 60.38 93 SER A CA 1
ATOM 739 C C . SER A 1 93 ? 12.425 1.469 2.778 1.00 60.38 93 SER A C 1
ATOM 741 O O . SER A 1 93 ? 11.649 2.361 2.440 1.00 60.38 93 SER A O 1
ATOM 743 N N . GLU A 1 94 ? 12.111 0.605 3.750 1.00 57.59 94 GLU A N 1
ATOM 744 C CA . GLU A 1 94 ? 10.846 0.636 4.507 1.00 57.59 94 GLU A CA 1
ATOM 745 C C . GLU A 1 94 ? 10.759 1.824 5.495 1.00 57.59 94 GLU A C 1
ATOM 747 O O . GLU A 1 94 ? 9.800 1.938 6.258 1.00 57.59 94 GLU A O 1
ATOM 752 N N . VAL A 1 95 ? 11.733 2.746 5.485 1.00 59.06 95 VAL A N 1
ATOM 753 C CA . VAL A 1 95 ? 11.682 3.970 6.292 1.00 59.06 95 VAL A CA 1
ATOM 754 C C . VAL A 1 95 ? 10.667 4.932 5.681 1.00 59.06 95 VAL A C 1
ATOM 756 O O . VAL A 1 95 ? 10.992 5.766 4.836 1.00 59.06 95 VAL A O 1
ATOM 759 N N . ILE A 1 96 ? 9.420 4.824 6.137 1.00 68.69 96 ILE A N 1
ATOM 760 C CA . ILE A 1 96 ? 8.417 5.873 5.958 1.00 68.69 96 ILE A CA 1
ATOM 761 C C . ILE A 1 96 ? 9.026 7.168 6.498 1.00 68.69 96 ILE A C 1
ATOM 763 O O . ILE A 1 96 ? 9.366 7.266 7.679 1.00 68.69 96 ILE A O 1
ATOM 767 N N . ASN A 1 97 ? 9.190 8.169 5.634 1.00 77.25 97 ASN A N 1
ATOM 768 C CA . ASN A 1 97 ? 9.632 9.481 6.077 1.00 77.25 97 ASN A CA 1
ATOM 769 C C . ASN A 1 97 ? 8.452 10.180 6.756 1.00 77.25 97 ASN A C 1
ATOM 771 O O . ASN A 1 97 ? 7.713 10.926 6.123 1.00 77.25 97 ASN A O 1
ATOM 775 N N . GLU A 1 98 ? 8.293 9.948 8.059 1.00 81.25 98 GLU A N 1
ATOM 776 C CA . GLU A 1 98 ? 7.207 10.508 8.875 1.00 81.25 98 GLU A CA 1
ATOM 777 C C . GLU A 1 98 ? 7.075 12.033 8.746 1.00 81.25 98 GLU A C 1
ATOM 779 O O . GLU A 1 98 ? 5.989 12.589 8.899 1.00 81.25 98 GLU A O 1
ATOM 784 N N . THR A 1 99 ? 8.184 12.731 8.482 1.00 84.31 99 THR A N 1
ATOM 785 C CA . THR A 1 99 ? 8.162 14.186 8.290 1.00 84.31 99 THR A CA 1
ATOM 786 C C . THR A 1 99 ? 7.521 14.552 6.957 1.00 84.31 99 THR A C 1
ATOM 788 O O . THR A 1 99 ? 6.708 15.473 6.916 1.00 84.31 99 THR A O 1
ATOM 791 N N . GLU A 1 100 ? 7.856 13.830 5.888 1.00 83.19 100 GLU A N 1
ATOM 792 C CA . GLU A 1 100 ? 7.291 14.076 4.560 1.00 83.19 100 GLU A CA 1
ATOM 793 C C . GLU A 1 100 ? 5.821 13.659 4.484 1.00 83.19 100 GLU A C 1
ATOM 795 O O . GLU A 1 100 ? 4.998 14.439 4.013 1.00 83.19 100 GLU A O 1
ATOM 800 N N . GLU A 1 101 ? 5.460 12.499 5.035 1.00 84.62 101 GLU A N 1
ATOM 801 C CA . GLU A 1 101 ? 4.062 12.047 5.078 1.00 84.62 101 GLU A CA 1
ATOM 802 C C . GLU A 1 101 ? 3.173 13.020 5.859 1.00 84.62 101 GLU A C 1
ATOM 804 O O . GLU A 1 101 ? 2.072 13.362 5.428 1.00 84.62 101 GLU A O 1
ATOM 809 N N . ARG A 1 102 ? 3.669 13.547 6.988 1.00 87.44 102 ARG A N 1
ATOM 810 C CA . ARG A 1 102 ? 2.952 14.576 7.749 1.00 87.44 102 ARG A CA 1
ATOM 811 C C . ARG A 1 102 ? 2.793 15.866 6.953 1.00 87.44 102 ARG A C 1
ATOM 813 O O . ARG A 1 102 ? 1.703 16.431 6.942 1.00 87.44 102 ARG A O 1
ATOM 820 N N . ARG A 1 103 ? 3.845 16.312 6.261 1.00 92.50 103 ARG A N 1
ATOM 821 C CA . ARG A 1 103 ? 3.791 17.504 5.405 1.00 92.50 103 ARG A CA 1
ATOM 822 C C . ARG A 1 103 ? 2.747 17.341 4.293 1.00 92.50 103 ARG A C 1
ATOM 824 O O . ARG A 1 103 ? 1.961 18.257 4.066 1.00 92.50 103 ARG A O 1
ATOM 831 N N . LEU A 1 104 ? 2.720 16.185 3.625 1.00 87.75 104 LEU A N 1
ATOM 832 C CA . LEU A 1 104 ? 1.731 15.864 2.591 1.00 87.75 104 LEU A CA 1
ATOM 833 C C . LEU A 1 104 ? 0.309 15.792 3.165 1.00 87.75 104 LEU A C 1
ATOM 835 O O . LEU A 1 104 ? -0.620 16.338 2.573 1.00 87.75 104 LEU A O 1
ATOM 839 N N . GLY A 1 105 ? 0.134 15.185 4.341 1.00 88.31 105 GLY A N 1
ATOM 840 C CA . GLY A 1 105 ? -1.155 15.138 5.033 1.00 88.31 105 GLY A CA 1
ATOM 841 C C . GLY A 1 105 ? -1.702 16.529 5.372 1.00 88.31 105 GLY A C 1
ATOM 842 O O . GLY A 1 105 ? -2.881 16.804 5.144 1.00 88.31 105 GLY A O 1
ATOM 843 N N . GLU A 1 106 ? -0.848 17.435 5.855 1.00 89.81 106 GLU A N 1
ATOM 844 C CA . GLU A 1 106 ? -1.207 18.835 6.119 1.00 89.81 106 GLU A CA 1
ATOM 845 C C . GLU A 1 106 ? -1.585 19.585 4.830 1.00 89.81 106 GLU A C 1
ATOM 847 O O . GLU A 1 106 ? -2.582 20.311 4.808 1.00 89.81 106 GLU A O 1
ATOM 852 N N . GLU A 1 107 ? -0.835 19.371 3.742 1.00 92.50 107 GLU A N 1
ATOM 853 C CA . GLU A 1 107 ? -1.113 19.955 2.424 1.00 92.50 107 GLU A CA 1
ATOM 854 C C . GLU A 1 107 ? -2.478 19.501 1.882 1.00 92.50 107 GLU A C 1
ATOM 856 O O . GLU A 1 107 ? -3.282 20.334 1.463 1.00 92.50 107 GLU A O 1
ATOM 861 N N . MET A 1 108 ? -2.792 18.204 1.968 1.00 86.69 108 MET A N 1
ATOM 862 C CA . MET A 1 108 ? -4.098 17.682 1.554 1.00 86.69 108 MET A CA 1
ATOM 863 C C . MET A 1 108 ? -5.237 18.153 2.466 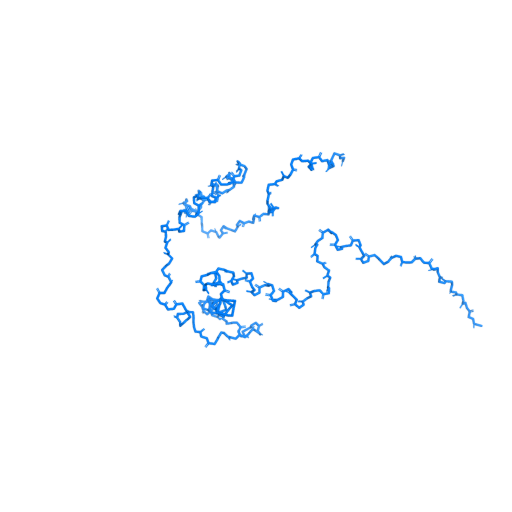1.00 86.69 108 MET A C 1
ATOM 865 O O . MET A 1 108 ? -6.315 18.486 1.975 1.00 86.69 108 MET A O 1
ATOM 869 N N . SER A 1 109 ? -5.007 18.242 3.782 1.00 87.12 109 SER A N 1
ATOM 870 C CA . SER A 1 109 ? -6.000 18.750 4.743 1.00 87.12 109 SER A CA 1
ATOM 871 C C . SER A 1 109 ? -6.384 20.207 4.462 1.00 87.12 109 SER A C 1
ATOM 873 O O . SER A 1 109 ? -7.535 20.603 4.659 1.00 87.12 109 SER A O 1
ATOM 875 N N . ALA A 1 110 ? -5.447 21.008 3.945 1.00 89.31 110 ALA A N 1
ATOM 876 C CA . ALA A 1 110 ? -5.708 22.389 3.548 1.00 89.31 110 ALA A CA 1
ATOM 877 C C . ALA A 1 110 ? -6.629 22.516 2.318 1.00 89.31 110 ALA A C 1
ATOM 879 O O . ALA A 1 110 ? -7.234 23.571 2.129 1.00 89.31 110 ALA A O 1
ATOM 880 N N . LEU A 1 111 ? -6.756 21.465 1.499 1.00 89.56 111 LEU A N 1
ATOM 881 C CA . LEU A 1 111 ? -7.625 21.442 0.314 1.00 89.56 111 LEU A CA 1
ATOM 882 C C . LEU A 1 111 ? -9.075 21.043 0.628 1.00 89.56 111 LEU A C 1
ATOM 884 O O . LEU A 1 111 ? -9.940 21.150 -0.243 1.00 89.56 111 LEU A O 1
ATOM 888 N N . LEU A 1 112 ? -9.353 20.582 1.849 1.00 86.81 112 LEU A N 1
ATOM 889 C CA . LEU A 1 112 ? -10.686 20.144 2.252 1.00 86.81 112 LEU A CA 1
ATOM 890 C C . LEU A 1 112 ? -11.641 21.329 2.404 1.00 86.81 112 LEU A C 1
ATOM 892 O O . LEU A 1 112 ? -11.293 22.380 2.948 1.00 86.81 112 LEU A O 1
ATOM 896 N N . ASN A 1 113 ? -12.889 21.135 1.978 1.00 89.44 113 ASN A N 1
ATOM 897 C CA . ASN A 1 113 ? -13.957 22.068 2.322 1.00 89.44 113 ASN A CA 1
ATOM 898 C C . ASN A 1 113 ? -14.369 21.916 3.802 1.00 89.44 113 ASN A C 1
ATOM 900 O O . ASN A 1 113 ? -13.950 20.986 4.495 1.00 89.44 113 ASN A O 1
ATOM 904 N N . SER A 1 114 ? -15.210 22.826 4.302 1.00 89.31 114 SER A N 1
ATOM 905 C CA . SER A 1 114 ? -15.616 22.832 5.714 1.00 89.31 114 SER A CA 1
ATOM 906 C C . SER A 1 114 ? -16.347 21.562 6.156 1.00 89.31 114 SER A C 1
ATOM 908 O O . SER A 1 114 ? -16.172 21.142 7.292 1.00 89.31 114 SER A O 1
ATOM 910 N N . GLU A 1 115 ? -17.149 20.945 5.286 1.00 87.56 115 GLU A N 1
ATOM 911 C CA . GLU A 1 115 ? -17.898 19.724 5.618 1.00 87.56 115 GLU A CA 1
ATOM 912 C C . GLU A 1 115 ? -16.970 18.507 5.681 1.00 87.56 115 GLU A C 1
ATOM 914 O O . GLU A 1 115 ? -17.016 17.735 6.636 1.00 87.56 115 GLU A O 1
ATOM 919 N N . GLN A 1 116 ? -16.065 18.376 4.711 1.00 87.25 116 GLN A N 1
ATOM 920 C CA . GLN A 1 116 ? -15.053 17.320 4.684 1.00 87.25 116 GLN A CA 1
ATOM 921 C C . GLN A 1 116 ? -14.097 17.428 5.874 1.00 87.25 116 GLN A C 1
ATOM 923 O O . GLN A 1 116 ? -13.750 16.416 6.480 1.00 87.25 116 GLN A O 1
ATOM 928 N N . LYS A 1 117 ? -13.700 18.654 6.235 1.00 90.00 117 LYS A N 1
ATOM 929 C CA . LYS A 1 117 ? -12.821 18.900 7.378 1.00 90.00 117 LYS A CA 1
ATOM 930 C C . LYS A 1 117 ? -13.464 18.461 8.695 1.00 90.00 117 LYS A C 1
ATOM 932 O O . LYS A 1 117 ? -12.790 17.818 9.486 1.00 90.00 117 LYS A O 1
ATOM 937 N N . LEU A 1 118 ? -14.761 18.719 8.892 1.00 89.44 118 LEU A N 1
ATOM 938 C CA . LEU A 1 118 ? -15.484 18.258 10.085 1.00 89.44 118 LEU A CA 1
ATOM 939 C C . LEU A 1 118 ? -15.448 16.731 10.234 1.00 89.44 118 LEU A C 1
ATOM 941 O O . LEU A 1 118 ? -15.210 16.236 11.330 1.00 89.44 118 LEU A O 1
ATOM 945 N N . VAL A 1 119 ? -15.642 15.993 9.136 1.00 87.69 119 VAL A N 1
ATOM 946 C CA . VAL A 1 119 ? -15.572 14.521 9.148 1.00 87.69 119 VAL A CA 1
ATOM 947 C C . VAL A 1 119 ? -14.159 14.039 9.485 1.00 87.69 119 VAL A C 1
ATOM 949 O O . VAL A 1 119 ? -13.994 13.117 10.281 1.00 87.69 119 VAL A O 1
ATOM 952 N N . VAL A 1 120 ? -13.134 14.658 8.892 1.00 88.06 120 VAL A N 1
ATOM 953 C CA . VAL A 1 120 ? -11.731 14.313 9.169 1.00 88.06 120 VAL A CA 1
ATOM 954 C C . VAL A 1 120 ? -11.372 14.589 10.629 1.00 88.06 120 VAL A C 1
ATOM 956 O O . VAL A 1 120 ? -10.814 13.710 11.282 1.00 88.06 120 VAL A O 1
ATOM 959 N N . ASP A 1 121 ? -11.727 15.764 11.149 1.00 88.56 121 ASP A N 1
ATOM 960 C CA . ASP A 1 121 ? -11.438 16.161 12.529 1.00 88.56 121 ASP A CA 1
ATOM 961 C C . ASP A 1 121 ? -12.120 15.209 13.535 1.00 88.56 121 ASP A C 1
ATOM 963 O O . ASP A 1 121 ? -11.480 14.776 14.492 1.00 88.56 121 ASP A O 1
ATOM 967 N N . GLU A 1 122 ? -13.372 14.796 13.284 1.00 86.94 122 GLU A N 1
ATOM 968 C CA . GLU A 1 122 ? -14.086 13.814 14.118 1.00 86.94 122 GLU A CA 1
ATOM 969 C C . GLU A 1 122 ? -13.368 12.454 14.153 1.00 86.94 122 GLU A C 1
ATOM 971 O O . GLU A 1 122 ? -13.197 11.860 15.220 1.00 86.94 122 GLU A O 1
ATOM 976 N N . ILE A 1 123 ? -12.935 11.945 12.995 1.00 86.62 123 ILE A N 1
ATOM 977 C CA . ILE A 1 123 ? -12.229 10.658 12.912 1.00 86.62 123 ILE A CA 1
ATOM 978 C C . ILE A 1 123 ? -10.882 10.737 13.642 1.00 86.62 123 ILE A C 1
ATOM 980 O O . ILE A 1 123 ? -10.528 9.808 14.372 1.00 86.62 123 ILE A O 1
ATOM 984 N N . LEU A 1 124 ? -10.139 11.837 13.479 1.00 85.94 124 LEU A N 1
ATOM 985 C CA . LEU A 1 124 ? -8.851 12.039 14.148 1.00 85.94 124 LEU A CA 1
ATOM 986 C C . LEU A 1 124 ? -9.006 12.121 15.671 1.00 85.94 124 LEU A C 1
ATOM 988 O O . LEU A 1 124 ? -8.310 11.402 16.387 1.00 85.94 124 LEU A O 1
ATOM 992 N N . GLU A 1 125 ? -9.964 12.907 16.168 1.00 86.44 125 GLU A N 1
ATOM 993 C CA . GLU A 1 125 ? -10.249 13.012 17.606 1.00 86.44 125 GLU A CA 1
ATOM 994 C C . GLU A 1 125 ? -10.616 11.645 18.199 1.00 86.44 125 GLU A C 1
ATOM 996 O O . GLU A 1 125 ? -10.146 11.253 19.275 1.00 86.44 125 GLU A O 1
ATOM 1001 N N . GLN A 1 126 ? -11.414 10.862 17.469 1.00 82.06 126 GLN A N 1
ATOM 1002 C CA . GLN A 1 126 ? -11.718 9.501 17.875 1.00 82.06 126 GLN A CA 1
ATOM 1003 C C . GLN A 1 126 ? -10.435 8.671 17.972 1.00 82.06 126 GLN A C 1
ATOM 1005 O O . GLN A 1 126 ? -10.190 8.095 19.034 1.00 82.06 126 GLN A O 1
ATOM 1010 N N . LEU A 1 127 ? -9.596 8.622 16.937 1.00 81.00 127 LEU A N 1
ATOM 1011 C CA . LEU A 1 127 ? -8.346 7.850 16.959 1.00 81.00 127 LEU A CA 1
ATOM 1012 C C . LEU A 1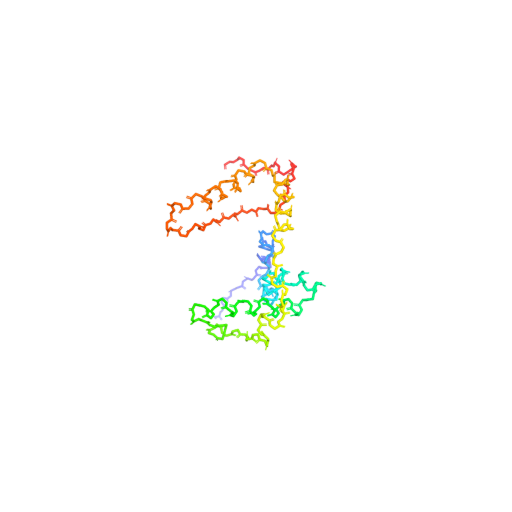 127 ? -7.432 8.219 18.142 1.00 81.00 127 LEU A C 1
ATOM 1014 O O . LEU A 1 127 ? -6.877 7.320 18.773 1.00 81.00 127 LEU A O 1
ATOM 1018 N N . GLU A 1 128 ? -7.333 9.503 18.487 1.00 83.00 128 GLU A N 1
ATOM 1019 C CA . GLU A 1 128 ? -6.501 9.996 19.593 1.00 83.00 128 GLU A CA 1
ATOM 1020 C C . GLU A 1 128 ? -7.076 9.676 20.984 1.00 83.00 128 GLU A C 1
ATOM 1022 O O . GLU A 1 128 ? -6.323 9.421 21.923 1.00 83.00 128 GLU A O 1
ATOM 1027 N N . SER A 1 129 ? -8.406 9.639 21.124 1.00 75.81 129 SER A N 1
ATOM 1028 C CA . SER A 1 129 ? -9.082 9.439 22.418 1.00 75.81 129 SER A CA 1
ATOM 1029 C C . SER A 1 129 ? -8.919 8.042 23.040 1.00 75.81 129 SER A C 1
ATOM 1031 O O . SER A 1 129 ? -9.191 7.887 24.224 1.00 75.81 129 SER A O 1
ATOM 1033 N N . GLY A 1 130 ? -8.504 7.012 22.288 1.00 64.00 130 GLY A N 1
ATOM 1034 C CA . GLY A 1 130 ? -8.140 5.678 22.812 1.00 64.00 130 GLY A CA 1
ATOM 1035 C C . GLY A 1 130 ? -9.222 4.861 23.556 1.00 64.00 130 GLY A C 1
ATOM 1036 O O . GLY A 1 130 ? -8.988 3.700 23.889 1.00 64.00 130 GLY A O 1
ATOM 1037 N N . ASP A 1 131 ? -10.415 5.412 23.792 1.00 59.84 131 ASP A N 1
ATOM 1038 C CA . ASP A 1 131 ? -11.321 4.962 24.861 1.00 59.84 131 ASP A CA 1
ATOM 1039 C C . ASP A 1 131 ? -12.364 3.889 24.478 1.00 59.84 131 ASP A C 1
ATOM 1041 O O . ASP A 1 131 ? -13.333 3.674 25.208 1.00 59.84 131 ASP A O 1
ATOM 1045 N N . THR A 1 132 ? -12.204 3.149 23.371 1.00 54.97 132 THR A N 1
ATOM 1046 C CA . THR A 1 132 ? -13.143 2.045 23.056 1.00 54.97 132 THR A CA 1
ATOM 1047 C C . THR A 1 132 ? -12.481 0.793 22.459 1.00 54.97 132 THR A C 1
ATOM 1049 O O . THR A 1 132 ? -11.771 0.891 21.464 1.00 54.97 132 THR A O 1
ATOM 1052 N N . PRO A 1 133 ? -12.760 -0.416 22.998 1.00 55.66 133 PRO A N 1
ATOM 1053 C CA . PRO A 1 133 ? -12.217 -1.690 22.508 1.00 55.66 133 PRO A CA 1
ATOM 1054 C C . PRO A 1 133 ? -12.923 -2.251 21.254 1.00 55.66 133 PRO A C 1
ATOM 1056 O O . PRO A 1 133 ? -12.736 -3.419 20.915 1.00 55.66 133 PRO A O 1
ATOM 1059 N N . GLN A 1 134 ? -13.757 -1.464 20.566 1.00 58.22 134 GLN A N 1
ATOM 1060 C CA . GLN A 1 134 ? -14.425 -1.868 19.324 1.00 58.22 134 GLN A CA 1
ATOM 1061 C C . GLN A 1 134 ? -13.719 -1.252 18.118 1.00 58.22 134 GLN A C 1
ATOM 1063 O O . GLN A 1 134 ? -13.425 -0.060 18.104 1.00 58.22 134 GLN A O 1
ATOM 1068 N N . ALA A 1 135 ? -13.467 -2.072 17.097 1.00 55.66 135 ALA A N 1
ATOM 1069 C CA . ALA A 1 135 ? -12.909 -1.623 15.829 1.00 55.66 135 ALA A CA 1
ATOM 1070 C C . ALA A 1 135 ? -13.796 -0.521 15.222 1.00 55.66 135 ALA A C 1
ATOM 1072 O O . ALA A 1 135 ? -14.951 -0.768 14.869 1.00 55.66 135 ALA A O 1
ATOM 1073 N N . ARG A 1 136 ? -13.259 0.700 15.123 1.00 65.75 136 ARG A N 1
ATOM 1074 C CA . ARG A 1 136 ? -13.928 1.853 14.515 1.00 65.75 136 ARG A CA 1
ATOM 1075 C C . ARG A 1 136 ? -13.760 1.793 13.000 1.00 65.75 136 ARG A C 1
ATOM 1077 O O . ARG A 1 136 ? -12.797 2.308 12.442 1.00 65.75 136 ARG A O 1
ATOM 1084 N N . CYS A 1 137 ? -14.667 1.093 12.329 1.00 70.19 137 CYS A N 1
ATOM 1085 C CA . CYS A 1 137 ? -14.745 1.129 10.873 1.00 70.19 137 CYS A CA 1
ATOM 1086 C C . CYS A 1 137 ? -15.585 2.340 10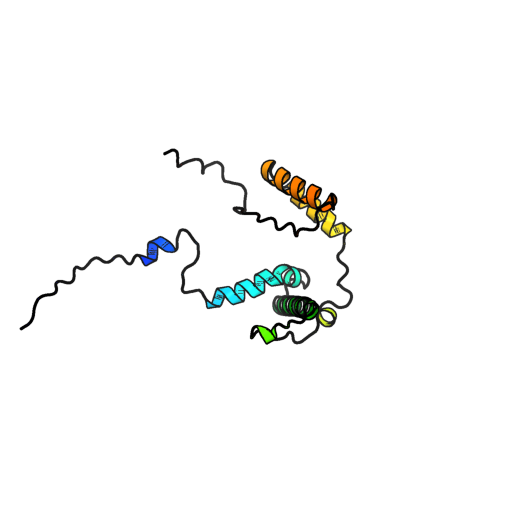.450 1.00 70.19 137 CYS A C 1
ATOM 1088 O O . CYS A 1 137 ? -16.792 2.362 10.687 1.00 70.19 137 CYS A O 1
ATOM 1090 N N . HIS A 1 138 ? -14.953 3.324 9.809 1.00 70.69 138 HIS A N 1
ATOM 1091 C CA . HIS A 1 138 ? -15.637 4.453 9.182 1.00 70.69 138 HIS A CA 1
ATOM 1092 C C . HIS A 1 138 ? -15.810 4.175 7.690 1.00 70.69 138 HIS A C 1
ATOM 1094 O O . HIS A 1 138 ? -14.842 3.861 6.999 1.00 70.69 138 HIS A O 1
ATOM 1100 N N . PHE A 1 139 ? -17.039 4.288 7.192 1.00 74.25 139 PHE A N 1
ATOM 1101 C CA . PHE A 1 139 ? -17.322 4.243 5.761 1.00 74.25 139 PHE A CA 1
ATOM 1102 C C . PHE A 1 139 ? -17.475 5.677 5.269 1.00 74.25 139 PHE A C 1
ATOM 1104 O O . PHE A 1 139 ? -18.403 6.373 5.676 1.00 74.25 139 PHE A O 1
ATOM 1111 N N . ILE A 1 140 ? -16.549 6.117 4.421 1.00 71.94 140 ILE A N 1
ATOM 1112 C CA . ILE A 1 140 ? -16.614 7.422 3.767 1.00 71.94 140 ILE A CA 1
ATOM 1113 C C . ILE A 1 140 ? -17.185 7.181 2.373 1.00 71.94 140 ILE A C 1
ATOM 1115 O O . ILE A 1 140 ? -16.526 6.576 1.529 1.00 71.94 140 ILE A O 1
ATOM 1119 N N . ASP A 1 141 ? -18.423 7.615 2.154 1.00 68.94 141 ASP A N 1
ATOM 1120 C CA . ASP A 1 141 ? -19.039 7.638 0.829 1.00 68.94 141 ASP A CA 1
ATOM 1121 C C . ASP A 1 141 ? -18.857 9.040 0.240 1.00 68.94 141 ASP A C 1
ATOM 1123 O O . ASP A 1 141 ? -19.294 10.029 0.832 1.00 68.94 141 ASP A O 1
ATOM 1127 N N . GLY A 1 142 ? -18.148 9.144 -0.882 1.00 59.66 142 GLY A N 1
ATOM 1128 C CA . GLY A 1 142 ? -17.768 10.429 -1.458 1.00 59.66 142 GLY A CA 1
ATOM 1129 C C . GLY A 1 142 ? -17.745 10.413 -2.981 1.00 59.66 142 GLY A C 1
ATOM 1130 O O . GLY A 1 142 ? -17.097 9.572 -3.604 1.00 59.66 142 GLY A O 1
ATOM 1131 N N . LEU A 1 143 ? -18.398 11.404 -3.593 1.00 54.03 143 LEU A N 1
ATOM 1132 C CA . LEU A 1 143 ? -18.108 11.807 -4.967 1.00 54.03 143 LEU A CA 1
ATOM 1133 C C . LEU A 1 143 ? -16.750 12.525 -4.971 1.00 54.03 143 LEU A C 1
ATOM 1135 O O . LEU A 1 143 ? -16.578 13.546 -4.308 1.00 54.03 143 LEU A O 1
ATOM 1139 N N . MET A 1 144 ? -15.769 11.989 -5.703 1.00 44.28 144 MET A N 1
ATOM 1140 C CA . MET A 1 144 ? -14.471 12.648 -5.870 1.00 44.28 144 MET A CA 1
ATOM 1141 C C . MET A 1 144 ? -14.623 13.958 -6.659 1.00 44.28 144 MET A C 1
ATOM 1143 O O . MET A 1 144 ? -14.903 13.929 -7.859 1.00 44.28 144 MET A O 1
ATOM 1147 N N . GLY A 1 145 ? -14.361 15.091 -6.005 1.00 48.62 145 GLY A N 1
ATOM 1148 C CA . GLY A 1 145 ? -14.110 16.388 -6.642 1.00 48.62 145 GLY A CA 1
ATOM 1149 C C . GLY A 1 145 ? -15.065 17.508 -6.214 1.00 48.62 145 GLY A C 1
ATOM 1150 O O . GLY A 1 145 ? -16.143 17.233 -5.691 1.00 48.62 145 GLY A O 1
ATOM 1151 N N . PRO A 1 146 ? -14.676 18.782 -6.415 1.00 46.72 146 PRO A N 1
ATOM 1152 C CA . PRO A 1 146 ? -15.539 19.917 -6.114 1.00 46.72 146 PRO A CA 1
ATOM 1153 C C . PRO A 1 146 ? -16.826 19.806 -6.931 1.00 46.72 146 PRO A C 1
ATOM 1155 O O . PRO A 1 146 ? -16.787 19.660 -8.156 1.00 46.72 146 PRO A O 1
ATOM 1158 N N . GLU A 1 147 ? -17.968 19.860 -6.248 1.00 47.88 147 GLU A N 1
ATOM 1159 C CA . GLU A 1 147 ? -19.256 19.953 -6.917 1.00 47.88 147 GLU A CA 1
ATOM 1160 C C . GLU A 1 147 ? -19.287 21.236 -7.747 1.00 47.88 147 GLU A C 1
ATOM 1162 O O . GLU A 1 147 ? -19.162 22.347 -7.229 1.00 47.88 147 GLU A O 1
ATOM 1167 N N . ASP A 1 148 ? -19.426 21.065 -9.057 1.00 44.03 148 ASP A N 1
ATOM 1168 C CA . ASP A 1 148 ? -19.692 22.150 -9.985 1.00 44.03 148 ASP A CA 1
ATOM 1169 C C . ASP A 1 148 ? -21.000 22.855 -9.560 1.00 44.03 148 ASP A C 1
ATOM 1171 O O . ASP A 1 148 ? -22.064 22.215 -9.567 1.00 44.03 148 ASP A O 1
ATOM 1175 N N . PRO A 1 149 ? -20.964 24.143 -9.164 1.00 48.22 149 PRO A N 1
ATOM 1176 C CA . PRO A 1 149 ? -22.130 24.843 -8.629 1.00 48.22 149 PRO A CA 1
ATOM 1177 C C . PRO A 1 149 ? -23.282 24.982 -9.639 1.00 48.22 149 PRO A C 1
ATOM 1179 O O . PRO A 1 149 ? -24.399 25.323 -9.241 1.00 48.22 149 PRO A O 1
ATOM 1182 N N . GLU A 1 150 ? -23.067 24.674 -10.924 1.00 43.56 150 GLU A N 1
ATOM 1183 C CA . GLU A 1 150 ? -24.125 24.652 -11.941 1.00 43.56 150 GLU A CA 1
ATOM 1184 C C . GLU A 1 150 ? -25.038 23.412 -11.886 1.00 43.56 150 GLU A C 1
ATOM 1186 O O . GLU A 1 150 ? -26.069 23.380 -12.559 1.00 43.56 150 GLU A O 1
ATOM 1191 N N . LYS A 1 151 ? -24.751 22.406 -11.046 1.00 43.56 151 LYS A N 1
ATOM 1192 C CA . LYS A 1 151 ? -25.592 21.194 -10.936 1.00 43.56 151 LYS A CA 1
ATOM 1193 C C . LYS A 1 151 ? -26.692 21.253 -9.872 1.00 43.56 151 LYS A C 1
ATOM 1195 O O . LYS A 1 151 ? -27.320 20.235 -9.586 1.00 43.56 151 LYS A O 1
ATOM 1200 N N . ARG A 1 152 ? -27.032 22.440 -9.352 1.00 43.09 152 ARG A N 1
ATOM 1201 C CA . ARG A 1 152 ? -28.297 22.650 -8.620 1.00 43.09 152 ARG A CA 1
ATOM 1202 C C . ARG A 1 152 ? -29.485 22.665 -9.584 1.00 43.09 152 ARG A C 1
ATOM 1204 O O . ARG A 1 152 ? -30.064 23.710 -9.861 1.00 43.09 152 ARG A O 1
ATOM 1211 N N . SER A 1 153 ? -29.906 21.500 -10.059 1.00 44.84 153 SER A N 1
ATOM 1212 C CA . SER A 1 153 ? -31.308 21.316 -10.431 1.00 44.84 153 SER A CA 1
ATOM 1213 C C . SER A 1 153 ? -31.719 19.851 -10.317 1.00 44.84 153 SER A C 1
ATOM 1215 O O . SER A 1 153 ? -30.963 18.965 -10.696 1.00 44.84 153 SER A O 1
ATOM 1217 N N . PHE A 1 154 ? -32.951 19.656 -9.831 1.00 36.84 154 PHE A N 1
ATOM 1218 C CA . PHE A 1 154 ? -33.675 18.394 -9.614 1.00 36.84 154 PHE A CA 1
ATOM 1219 C C . PHE A 1 154 ? -33.249 17.613 -8.356 1.00 36.84 154 PHE A C 1
ATOM 1221 O O . PHE A 1 154 ? -32.153 17.083 -8.297 1.00 36.84 154 PHE A O 1
ATOM 1228 N N . THR A 1 155 ? -34.055 17.490 -7.296 1.00 31.95 155 THR A N 1
ATOM 1229 C CA . THR A 1 155 ? -35.524 17.352 -7.228 1.00 31.95 155 THR A CA 1
ATOM 1230 C C . THR A 1 155 ? -36.075 17.771 -5.860 1.00 31.95 155 THR A C 1
ATOM 1232 O O . THR A 1 155 ? -35.760 17.143 -4.854 1.00 31.95 155 THR A O 1
ATOM 1235 N N . GLU A 1 156 ? -36.995 18.739 -5.846 1.00 32.97 156 GLU A N 1
ATOM 1236 C CA . GLU A 1 156 ? -38.174 18.683 -4.974 1.00 32.97 156 GLU A CA 1
ATOM 1237 C C . GLU A 1 156 ? -39.259 17.899 -5.724 1.00 32.97 156 GLU A C 1
ATOM 1239 O O . GLU A 1 156 ? -39.742 18.349 -6.772 1.00 32.97 156 GLU A O 1
ATOM 1244 N N . ARG A 1 157 ? -39.624 16.727 -5.200 1.00 35.34 157 ARG A N 1
ATOM 1245 C CA . ARG A 1 157 ? -41.012 16.260 -5.099 1.00 35.34 157 ARG A CA 1
ATOM 1246 C C . ARG A 1 157 ? -41.112 14.987 -4.272 1.00 35.34 157 ARG A C 1
ATOM 1248 O O . ARG A 1 157 ? -40.314 14.065 -4.534 1.00 35.34 157 ARG A O 1
#

Organism: Steinernema carpocapsae (NCBI:txid34508)

Radius of gyration: 24.25 Å; chains: 1; bounding box: 68×53×61 Å